Protein AF-A0A2V5PF32-F1 (afdb_monomer)

Sequence (83 aa):
MIDDGVVVYLNGVEVSRTGLPAGRVIFTTPANRTVNDAIYEGPINLSAAALVAGTNVLAAEVHQALVNGNDVVFGLALEEPCA

Mean predicted aligned error: 4.6 Å

Solvent-accessible surface area (backbone atoms only — not comparable to full-atom values): 5488 Å² total; per-residue (Å²): 53,48,32,32,12,40,39,33,23,46,72,84,40,80,76,47,75,42,40,57,66,87,76,89,82,53,98,83,50,50,17,74,39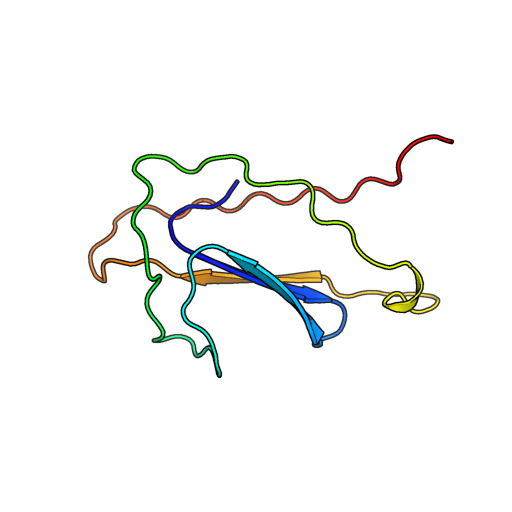,84,52,97,64,61,41,80,85,70,87,79,88,77,61,71,85,74,57,59,95,75,87,72,50,78,48,75,53,76,26,52,49,50,97,82,62,92,76,86,51,81,52,86,87,88,80,81,80,83,130

pLDDT: mean 88.4, std 7.93, range [56.31, 96.88]

Radius of gyration: 13.74 Å; Cα contacts (8 Å, |Δi|>4): 131; chains: 1; bounding box: 35×33×33 Å

Foldseek 3Di:
DAFQWKFKDKQNHTQDIDQFDDDDDDLPGAGNDGDPDDDDDDDRDDDPVSDDPDDMDMDMDGHHNDPPDPDGDDDDDDDDPDD

Structure (mmCIF, N/CA/C/O backbone):
data_AF-A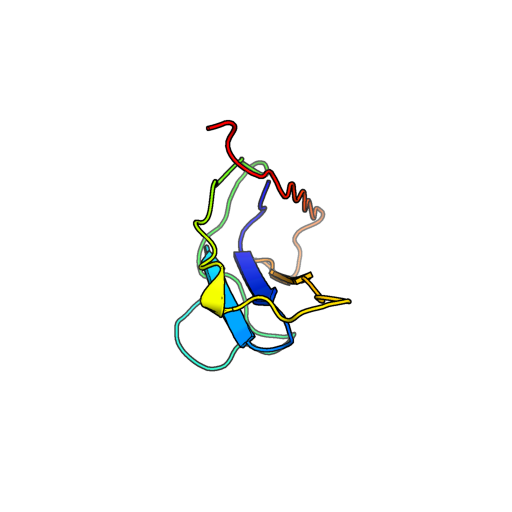0A2V5PF32-F1
#
_entry.id   AF-A0A2V5PF32-F1
#
loop_
_atom_site.group_PDB
_atom_site.id
_atom_site.type_symbol
_atom_site.label_atom_id
_atom_site.label_alt_id
_atom_site.label_comp_id
_atom_site.label_asym_id
_atom_site.label_entity_id
_atom_site.label_seq_id
_atom_site.pdbx_PDB_ins_code
_atom_site.Cartn_x
_atom_site.Cartn_y
_atom_site.Cartn_z
_atom_site.occupancy
_atom_site.B_iso_or_equiv
_atom_site.auth_seq_id
_atom_site.auth_comp_id
_atom_site.auth_asym_id
_atom_site.auth_atom_id
_atom_site.pdbx_PDB_model_num
ATOM 1 N N . MET A 1 1 ? 5.881 7.735 1.169 1.00 82.62 1 MET A N 1
ATOM 2 C CA . MET A 1 1 ? 6.813 7.681 0.023 1.00 82.62 1 MET A CA 1
ATOM 3 C C . MET A 1 1 ? 6.711 6.307 -0.595 1.00 82.62 1 MET A C 1
ATOM 5 O O . MET A 1 1 ? 6.620 5.351 0.171 1.00 82.62 1 MET A O 1
ATOM 9 N N . ILE A 1 2 ? 6.643 6.229 -1.920 1.00 86.31 2 ILE A N 1
ATOM 10 C CA . ILE A 1 2 ? 6.429 4.991 -2.672 1.00 86.31 2 ILE A CA 1
ATOM 11 C C . ILE A 1 2 ? 7.488 4.915 -3.763 1.00 86.31 2 ILE A C 1
ATOM 13 O O . ILE A 1 2 ? 7.698 5.890 -4.486 1.00 86.31 2 ILE A O 1
ATOM 17 N N . ASP A 1 3 ? 8.119 3.753 -3.852 1.00 87.06 3 ASP A N 1
ATOM 18 C CA . ASP A 1 3 ? 8.955 3.350 -4.968 1.00 87.06 3 ASP A CA 1
ATOM 19 C C . ASP A 1 3 ? 8.179 2.330 -5.808 1.00 87.06 3 ASP A C 1
ATOM 21 O O . ASP A 1 3 ? 7.601 1.395 -5.251 1.00 87.06 3 ASP A O 1
ATOM 25 N N . ASP A 1 4 ? 8.081 2.573 -7.112 1.00 93.25 4 ASP A N 1
ATOM 26 C CA . ASP A 1 4 ? 7.294 1.811 -8.089 1.00 93.25 4 ASP A CA 1
ATOM 27 C C . ASP A 1 4 ? 5.798 1.611 -7.775 1.00 93.25 4 ASP A C 1
ATOM 29 O O . ASP A 1 4 ? 4.939 2.288 -8.358 1.00 93.25 4 ASP A O 1
ATOM 33 N N . GLY A 1 5 ? 5.445 0.690 -6.879 1.00 94.00 5 GLY A N 1
ATOM 34 C CA . GLY A 1 5 ? 4.070 0.265 -6.636 1.00 94.00 5 GLY A CA 1
ATOM 35 C C . GLY A 1 5 ? 3.754 -0.040 -5.175 1.00 94.00 5 GLY A C 1
ATOM 36 O O . GLY A 1 5 ? 4.567 -0.591 -4.437 1.00 94.00 5 GLY A O 1
ATOM 37 N N . VAL A 1 6 ? 2.524 0.272 -4.765 1.00 94.81 6 VAL A N 1
ATOM 38 C CA . VAL A 1 6 ? 1.974 -0.117 -3.462 1.00 94.81 6 VAL A CA 1
ATOM 39 C C . VAL A 1 6 ? 0.480 -0.401 -3.561 1.00 94.81 6 VAL A C 1
ATOM 41 O O . VAL A 1 6 ? -0.259 0.288 -4.270 1.00 94.81 6 VAL A O 1
ATOM 44 N N . VAL A 1 7 ? 0.018 -1.385 -2.800 1.00 95.62 7 VAL A N 1
ATOM 45 C CA . VAL A 1 7 ? -1.392 -1.555 -2.446 1.00 95.62 7 VAL A CA 1
ATOM 46 C C . VAL A 1 7 ? -1.531 -1.469 -0.928 1.00 95.62 7 VAL A C 1
ATOM 48 O O . VAL A 1 7 ? -0.742 -2.047 -0.180 1.00 95.62 7 VAL A O 1
ATOM 51 N N . VAL A 1 8 ? -2.504 -0.685 -0.467 1.00 93.50 8 VAL A N 1
ATOM 52 C CA . VAL A 1 8 ? -2.747 -0.403 0.951 1.00 93.50 8 VAL A CA 1
ATOM 53 C C . VAL A 1 8 ? -4.076 -1.018 1.358 1.00 93.50 8 VAL A C 1
ATOM 55 O O . VAL A 1 8 ? -5.090 -0.832 0.682 1.00 93.50 8 VAL A O 1
ATOM 58 N N . TYR A 1 9 ? -4.073 -1.704 2.497 1.00 93.81 9 TYR A N 1
ATOM 59 C CA . TYR A 1 9 ? -5.229 -2.376 3.066 1.00 93.81 9 TYR A CA 1
ATOM 60 C C . TYR A 1 9 ? -5.546 -1.833 4.454 1.00 93.81 9 TYR A C 1
ATOM 62 O O . TYR A 1 9 ? -4.664 -1.750 5.306 1.00 93.81 9 TYR A O 1
ATOM 70 N N . LEU A 1 10 ? -6.818 -1.548 4.709 1.00 94.56 10 LEU A N 1
ATOM 71 C CA . LEU A 1 10 ? -7.346 -1.269 6.038 1.00 94.56 10 LEU A CA 1
ATOM 72 C C . LEU A 1 10 ? -8.251 -2.426 6.450 1.00 94.56 10 LEU A C 1
ATOM 74 O O . LEU A 1 10 ? -9.211 -2.749 5.755 1.00 94.56 10 LEU A O 1
ATOM 78 N N . ASN A 1 11 ? -7.935 -3.071 7.571 1.00 94.50 11 ASN A N 1
ATOM 79 C CA . ASN A 1 11 ? -8.682 -4.216 8.096 1.00 94.50 11 ASN A CA 1
ATOM 80 C C . ASN A 1 11 ? -8.862 -5.344 7.056 1.00 94.50 11 ASN A C 1
ATOM 82 O O . ASN A 1 11 ? -9.890 -6.015 7.016 1.00 94.50 11 ASN A O 1
ATOM 86 N N . GLY A 1 12 ? -7.856 -5.536 6.194 1.00 93.88 12 GLY A N 1
ATOM 87 C CA . GLY A 1 12 ? -7.862 -6.533 5.117 1.00 93.88 12 GLY A CA 1
ATOM 88 C C . GLY A 1 12 ? -8.597 -6.112 3.838 1.00 93.88 12 GLY A C 1
ATOM 89 O O . GLY A 1 12 ? -8.607 -6.878 2.879 1.00 93.88 12 GLY A O 1
ATOM 90 N N . VAL A 1 13 ? -9.184 -4.913 3.793 1.00 93.19 13 VAL A N 1
ATOM 91 C CA . VAL A 1 13 ? -9.851 -4.359 2.605 1.00 93.19 13 VAL A CA 1
ATOM 92 C C . VAL A 1 13 ? -8.921 -3.381 1.902 1.00 93.19 13 VAL A C 1
ATOM 94 O O . VAL A 1 13 ? -8.362 -2.495 2.540 1.00 93.19 13 VAL A O 1
ATOM 97 N N . GLU A 1 14 ? -8.763 -3.522 0.589 1.00 93.88 14 GLU A N 1
ATOM 98 C CA . GLU A 1 14 ? -7.978 -2.589 -0.220 1.00 93.88 14 GLU A CA 1
ATOM 99 C C . GLU A 1 14 ? -8.614 -1.192 -0.205 1.00 93.88 14 GLU A C 1
ATOM 101 O O . GLU A 1 14 ? -9.782 -1.027 -0.558 1.00 93.88 14 GLU A O 1
ATOM 106 N N . VAL A 1 15 ? -7.837 -0.189 0.202 1.00 93.06 15 VAL A N 1
ATOM 107 C CA . VAL A 1 15 ? -8.268 1.217 0.296 1.00 93.06 15 VAL A CA 1
ATOM 108 C C . VAL A 1 15 ? -7.516 2.133 -0.660 1.00 93.06 15 VAL A C 1
ATOM 110 O O . VAL A 1 15 ? -7.987 3.229 -0.954 1.00 93.06 15 VAL A O 1
ATOM 113 N N . SER A 1 16 ? -6.354 1.704 -1.152 1.00 93.06 16 SER A N 1
ATOM 114 C CA . SER A 1 16 ? -5.599 2.443 -2.157 1.00 93.06 16 SER A CA 1
ATOM 115 C C . SER A 1 16 ? -4.667 1.541 -2.943 1.00 93.06 16 SER A C 1
ATOM 117 O O . SER A 1 16 ? -4.176 0.535 -2.432 1.00 93.06 16 SER A O 1
ATOM 119 N N . ARG A 1 17 ? -4.394 1.954 -4.178 1.00 94.75 17 ARG A N 1
ATOM 120 C CA . ARG A 1 17 ? -3.489 1.293 -5.107 1.00 94.75 17 ARG A CA 1
ATOM 121 C C . ARG A 1 17 ? -2.788 2.345 -5.954 1.00 94.75 17 ARG A C 1
ATOM 123 O O . ARG A 1 17 ? -3.449 3.120 -6.642 1.00 94.75 17 ARG A O 1
ATOM 130 N N . THR A 1 18 ? -1.463 2.305 -5.967 1.00 94.56 18 THR A N 1
ATOM 131 C CA . THR A 1 18 ? -0.622 3.193 -6.775 1.00 94.56 18 THR A CA 1
ATOM 132 C C . THR A 1 18 ? 0.404 2.352 -7.520 1.00 94.56 18 THR A C 1
ATOM 134 O O . THR A 1 18 ? 1.032 1.481 -6.929 1.00 94.56 18 THR A O 1
ATOM 137 N N . GLY A 1 19 ? 0.573 2.586 -8.824 1.00 94.69 19 GLY A N 1
ATOM 138 C CA . GLY A 1 19 ? 1.613 1.918 -9.616 1.00 94.69 19 GLY A CA 1
ATOM 139 C C . GLY A 1 19 ? 1.439 0.406 -9.816 1.00 94.69 19 GLY A C 1
ATOM 140 O O . GLY A 1 19 ? 2.404 -0.279 -10.134 1.00 94.69 19 GLY A O 1
ATOM 141 N N . LEU A 1 20 ? 0.228 -0.133 -9.643 1.00 96.88 20 LEU A N 1
ATOM 142 C CA . LEU A 1 20 ? -0.073 -1.561 -9.806 1.00 96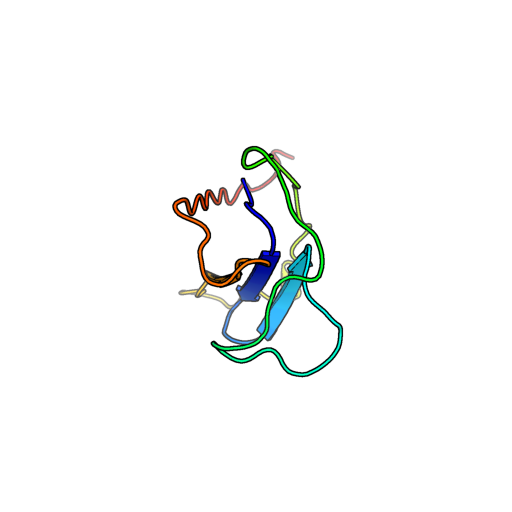.88 20 LEU A CA 1
ATOM 143 C C . LEU A 1 20 ? -1.162 -1.794 -10.866 1.00 96.88 20 LEU A C 1
ATOM 145 O O . LEU A 1 20 ? -2.062 -0.959 -11.013 1.00 96.88 20 LEU A O 1
ATOM 149 N N . PRO A 1 21 ? -1.128 -2.925 -11.601 1.00 96.12 21 PRO A N 1
ATOM 150 C CA . PRO A 1 21 ? -2.178 -3.278 -12.555 1.00 96.12 21 PRO A CA 1
ATOM 151 C C . PRO A 1 21 ? -3.513 -3.514 -11.843 1.00 96.12 21 PRO A C 1
ATOM 153 O O . PRO A 1 21 ? -3.530 -3.849 -10.663 1.00 96.12 21 PRO A O 1
ATOM 156 N N . ALA A 1 22 ? -4.634 -3.376 -12.556 1.00 94.56 22 ALA A N 1
ATOM 157 C CA . ALA A 1 22 ? -5.956 -3.734 -12.039 1.00 94.56 22 ALA A CA 1
ATOM 158 C C . ALA A 1 22 ? -6.084 -5.251 -11.786 1.00 94.56 22 ALA A C 1
ATOM 160 O O . ALA A 1 22 ? -5.377 -6.062 -12.383 1.00 94.56 22 ALA A O 1
ATOM 161 N N . GLY A 1 23 ? -7.034 -5.640 -10.932 1.00 94.56 23 GLY A N 1
ATOM 162 C CA . GLY A 1 23 ? -7.306 -7.043 -10.606 1.00 94.56 23 GLY A CA 1
ATOM 163 C C . GLY A 1 23 ? -6.554 -7.542 -9.371 1.00 94.56 23 GLY A C 1
ATOM 164 O O . GLY A 1 23 ? -6.120 -6.747 -8.534 1.00 94.56 23 GLY A O 1
ATOM 165 N N . ARG A 1 24 ? -6.457 -8.872 -9.234 1.00 94.12 24 ARG A N 1
ATOM 166 C CA . ARG A 1 24 ? -5.845 -9.525 -8.069 1.00 94.12 24 ARG A CA 1
ATOM 167 C C . ARG A 1 24 ? -4.337 -9.282 -8.046 1.00 94.12 24 ARG A C 1
ATOM 169 O O . ARG A 1 24 ? -3.634 -9.714 -8.957 1.00 94.12 24 ARG A O 1
ATOM 176 N N . VAL A 1 25 ? -3.865 -8.660 -6.973 1.00 95.38 25 VAL A N 1
ATOM 177 C CA . VAL A 1 25 ? -2.442 -8.520 -6.657 1.00 95.38 25 VAL A CA 1
ATOM 178 C C . VAL A 1 25 ? -1.989 -9.761 -5.885 1.00 95.38 25 VAL A C 1
ATOM 180 O O . VAL A 1 25 ? -2.721 -10.280 -5.042 1.00 95.38 25 VAL A O 1
ATOM 183 N N . ILE A 1 26 ? -0.827 -10.293 -6.247 1.00 94.25 26 ILE A N 1
ATOM 184 C CA . ILE A 1 26 ? -0.123 -11.359 -5.531 1.00 94.25 26 ILE A CA 1
ATOM 185 C C . ILE A 1 26 ? 1.343 -10.953 -5.399 1.00 94.25 26 ILE A C 1
ATOM 187 O O . ILE A 1 26 ? 1.806 -10.096 -6.146 1.00 94.25 26 ILE A O 1
ATOM 191 N N . PHE A 1 27 ? 2.102 -11.642 -4.549 1.00 90.62 27 PHE A N 1
ATOM 192 C CA . PHE A 1 27 ? 3.505 -11.304 -4.282 1.00 90.62 27 PHE A CA 1
ATOM 193 C C . PHE A 1 27 ? 4.424 -11.276 -5.526 1.00 90.62 27 PHE A C 1
ATOM 195 O O . PHE A 1 27 ? 5.505 -10.701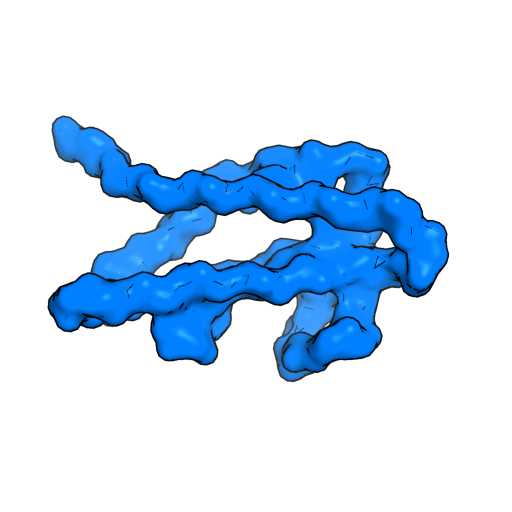 -5.469 1.00 90.62 27 PHE A O 1
ATOM 202 N N . THR A 1 28 ? 4.029 -11.898 -6.647 1.00 93.06 28 THR A N 1
ATOM 203 C CA . THR A 1 28 ? 4.762 -11.848 -7.928 1.00 93.06 28 THR A CA 1
ATOM 204 C C . THR A 1 28 ? 4.206 -10.846 -8.941 1.00 93.06 28 THR A C 1
ATOM 206 O O . THR A 1 28 ? 4.729 -10.759 -10.051 1.00 93.06 28 THR A O 1
ATOM 209 N N . THR A 1 29 ? 3.148 -10.104 -8.610 1.00 95.38 29 THR A N 1
ATOM 210 C CA . THR A 1 29 ? 2.622 -9.034 -9.464 1.00 95.38 29 THR A CA 1
ATOM 211 C C . THR A 1 29 ? 3.663 -7.913 -9.547 1.00 95.38 29 THR A C 1
ATOM 213 O O . THR A 1 29 ? 4.025 -7.373 -8.505 1.00 95.38 29 THR A O 1
ATOM 216 N N . PRO A 1 30 ? 4.154 -7.536 -10.740 1.00 94.31 30 PRO A N 1
ATOM 217 C CA . PRO A 1 30 ? 5.067 -6.407 -10.872 1.00 94.31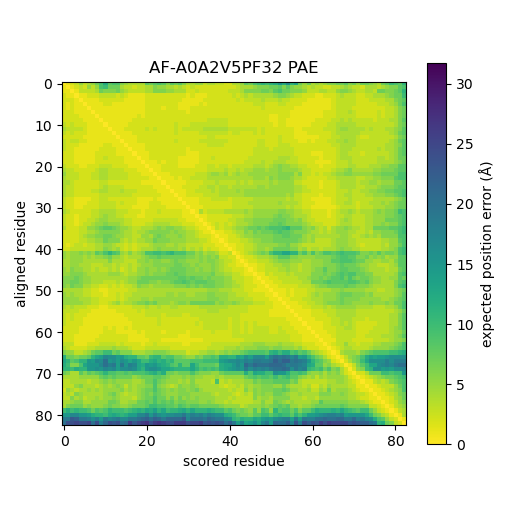 30 PRO A CA 1
ATOM 218 C C . PRO A 1 30 ? 4.306 -5.077 -10.821 1.00 94.31 30 PRO A C 1
ATOM 220 O O . PRO A 1 30 ? 3.129 -5.001 -11.201 1.00 94.31 30 PRO A O 1
ATOM 223 N N . ALA A 1 31 ? 4.997 -4.011 -10.416 1.00 95.19 31 ALA A N 1
ATOM 224 C CA . ALA A 1 31 ? 4.510 -2.657 -10.654 1.00 95.19 31 ALA A CA 1
ATOM 225 C C . ALA A 1 31 ? 4.430 -2.350 -12.159 1.00 95.19 31 ALA A C 1
ATOM 227 O O . ALA A 1 31 ? 5.150 -2.923 -12.976 1.00 95.19 31 ALA A O 1
ATOM 228 N N . ASN A 1 32 ? 3.516 -1.456 -12.541 1.00 94.94 32 ASN A N 1
ATOM 229 C CA . ASN A 1 32 ? 3.268 -1.088 -13.942 1.00 94.94 32 ASN A CA 1
ATOM 230 C C . ASN A 1 32 ? 4.006 0.185 -14.388 1.00 94.94 32 ASN A C 1
ATOM 232 O O . ASN A 1 32 ? 3.819 0.640 -15.518 1.00 94.94 32 ASN A O 1
ATOM 236 N N . ARG A 1 33 ? 4.821 0.758 -13.502 1.00 92.81 33 ARG A N 1
ATOM 237 C CA . ARG A 1 33 ? 5.639 1.952 -13.720 1.00 92.81 33 ARG A CA 1
ATOM 238 C C . ARG A 1 33 ? 6.935 1.825 -12.926 1.00 92.81 33 ARG A C 1
ATOM 240 O O . ARG A 1 33 ? 6.938 1.157 -11.898 1.00 92.81 33 ARG A O 1
ATOM 247 N N . THR A 1 34 ? 7.967 2.527 -13.375 1.00 91.31 34 THR A N 1
ATOM 248 C CA . THR A 1 34 ? 9.209 2.725 -12.623 1.00 91.31 34 THR A CA 1
ATOM 249 C C . THR A 1 34 ? 9.259 4.135 -12.039 1.00 91.31 34 THR A C 1
ATOM 251 O O . THR A 1 34 ? 8.887 5.094 -12.726 1.00 91.31 34 THR A O 1
ATOM 254 N N . VAL A 1 35 ? 9.760 4.280 -10.821 1.00 90.25 35 VAL A N 1
ATOM 255 C CA . VAL A 1 35 ? 10.096 5.554 -10.181 1.00 90.25 35 VAL A CA 1
ATOM 256 C C . VAL A 1 35 ? 11.609 5.566 -9.933 1.00 90.25 35 VAL A C 1
ATOM 258 O O . VAL A 1 35 ? 12.175 4.556 -9.555 1.00 90.25 35 VAL A O 1
ATOM 261 N N . ASN A 1 36 ? 12.293 6.682 -10.216 1.00 86.94 36 ASN A N 1
ATOM 262 C CA . ASN A 1 36 ? 13.757 6.734 -10.053 1.00 86.94 36 ASN A CA 1
ATOM 263 C C . ASN A 1 36 ? 14.188 6.822 -8.585 1.00 86.94 36 ASN A C 1
ATOM 265 O O . ASN A 1 36 ? 15.166 6.202 -8.201 1.00 86.94 36 ASN A O 1
ATOM 269 N N . ASP A 1 37 ? 13.487 7.644 -7.806 1.00 86.25 37 ASP A N 1
ATOM 270 C CA . ASP A 1 37 ? 13.668 7.798 -6.367 1.00 86.25 37 ASP A CA 1
ATOM 271 C C . ASP A 1 37 ? 12.277 7.864 -5.752 1.00 86.25 37 ASP A C 1
ATOM 273 O O . ASP A 1 37 ? 11.410 8.577 -6.270 1.00 86.25 37 ASP A O 1
ATOM 277 N N . ALA A 1 38 ? 12.060 7.171 -4.637 1.00 86.88 38 AL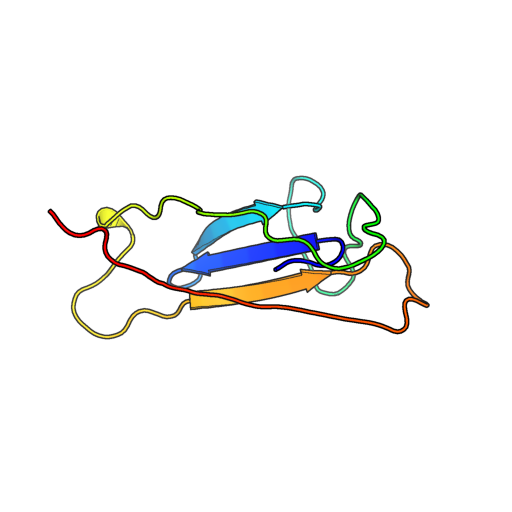A A N 1
ATOM 278 C CA . ALA A 1 38 ? 10.755 7.135 -3.995 1.00 86.88 38 ALA A CA 1
ATOM 279 C C . ALA A 1 38 ? 10.196 8.546 -3.752 1.00 86.88 38 ALA A C 1
ATOM 281 O O . ALA A 1 38 ? 10.843 9.399 -3.142 1.00 86.88 38 ALA A O 1
ATOM 282 N N . ILE A 1 39 ? 8.955 8.781 -4.174 1.00 87.88 39 ILE A N 1
ATOM 283 C CA . ILE A 1 39 ? 8.288 10.081 -4.040 1.00 87.88 39 ILE A CA 1
ATOM 284 C C . ILE A 1 39 ? 7.121 10.012 -3.059 1.00 87.88 39 ILE A C 1
ATOM 286 O O . ILE A 1 39 ? 6.564 8.951 -2.769 1.00 87.88 39 ILE A O 1
ATOM 290 N N . TYR A 1 40 ? 6.745 11.157 -2.493 1.00 89.69 40 TYR A N 1
ATOM 291 C CA . TYR A 1 40 ? 5.519 11.267 -1.709 1.00 89.69 40 TYR A CA 1
ATOM 292 C C . TYR A 1 40 ? 4.303 11.346 -2.646 1.00 89.69 40 TYR A C 1
ATOM 294 O O . TYR A 1 40 ? 4.141 12.328 -3.362 1.00 89.69 40 TYR A O 1
ATOM 302 N N . GLU A 1 41 ? 3.443 10.323 -2.616 1.00 87.81 41 GLU A N 1
ATOM 303 C CA . GLU A 1 41 ? 2.197 10.260 -3.400 1.00 87.81 41 GLU A CA 1
ATOM 304 C C . GLU A 1 41 ? 0.986 10.131 -2.471 1.00 87.81 41 GLU A C 1
ATOM 306 O O . GLU A 1 41 ? 0.279 9.124 -2.452 1.00 87.81 41 GLU A O 1
ATOM 311 N N . GLY A 1 42 ? 0.793 11.150 -1.638 1.00 82.19 42 GLY A N 1
ATOM 312 C CA . GLY A 1 42 ? -0.340 11.259 -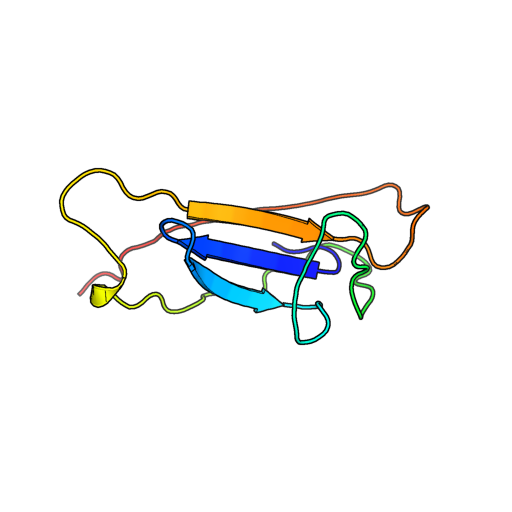0.727 1.00 82.19 42 GLY A CA 1
ATOM 313 C C . GLY A 1 42 ? -0.924 12.677 -0.685 1.00 82.19 42 GLY A C 1
ATOM 314 O O . GLY A 1 42 ? -0.473 13.548 -1.433 1.00 82.19 42 GLY A O 1
ATOM 315 N N . PRO A 1 43 ? -1.899 12.921 0.207 1.00 86.81 43 PRO A N 1
ATOM 316 C CA . PRO A 1 43 ? -2.540 11.937 1.082 1.00 86.81 43 PRO A CA 1
ATOM 317 C C . PRO A 1 43 ? -3.609 11.104 0.354 1.00 86.81 43 PRO A C 1
ATOM 319 O O . PRO A 1 43 ? -4.168 11.515 -0.660 1.00 86.81 43 PRO A O 1
ATOM 322 N N . ILE A 1 44 ? -3.917 9.930 0.907 1.00 84.69 44 ILE A N 1
ATOM 323 C CA . ILE A 1 44 ? -5.099 9.144 0.535 1.00 84.69 44 ILE A CA 1
ATOM 324 C C . ILE A 1 44 ? -6.173 9.425 1.580 1.00 84.69 44 ILE A C 1
ATOM 326 O O . ILE A 1 44 ? -5.928 9.268 2.775 1.00 84.69 44 ILE A O 1
ATOM 330 N N . ASN A 1 45 ? -7.370 9.795 1.133 1.00 86.69 45 ASN A N 1
ATOM 331 C CA . ASN A 1 45 ? -8.499 9.979 2.036 1.00 86.69 45 ASN A CA 1
ATOM 332 C C . ASN A 1 45 ? -9.079 8.618 2.427 1.00 86.69 45 ASN A C 1
ATOM 334 O O . ASN A 1 45 ? -9.604 7.894 1.581 1.00 86.69 45 ASN A O 1
ATOM 338 N N . LEU A 1 46 ? -9.012 8.291 3.715 1.00 86.06 46 LEU A N 1
ATOM 339 C CA . LEU A 1 46 ? -9.671 7.120 4.280 1.00 86.06 46 LEU A CA 1
ATOM 340 C C . LEU A 1 46 ? -11.036 7.526 4.830 1.00 86.06 46 LEU A C 1
ATOM 342 O O . LEU A 1 46 ? -11.161 8.486 5.587 1.00 86.06 46 LEU A O 1
ATOM 346 N N . SER A 1 47 ? -12.076 6.786 4.455 1.00 86.12 47 SER A N 1
ATOM 347 C CA . SER A 1 47 ? -13.392 6.969 5.059 1.00 86.12 47 SER A CA 1
ATOM 348 C C . SER A 1 47 ? -13.362 6.488 6.505 1.00 86.12 47 SER A C 1
ATOM 350 O O . SER A 1 47 ? -12.998 5.340 6.763 1.00 86.12 47 SER A O 1
ATOM 352 N N . ALA A 1 48 ? -13.840 7.313 7.438 1.00 86.06 48 ALA A N 1
ATOM 353 C CA . ALA A 1 48 ? -14.024 6.900 8.829 1.00 86.06 48 ALA A CA 1
ATOM 354 C C . ALA A 1 48 ? -14.960 5.682 8.960 1.00 86.06 48 ALA A C 1
ATOM 356 O O . ALA A 1 48 ? -14.848 4.921 9.914 1.00 86.06 48 ALA A O 1
ATOM 357 N N . ALA A 1 49 ? -15.840 5.441 7.979 1.00 88.44 49 ALA A N 1
ATOM 358 C CA . ALA A 1 49 ? -16.700 4.257 7.950 1.00 88.44 49 ALA A CA 1
ATOM 359 C C . ALA A 1 49 ? -15.931 2.938 7.735 1.00 88.44 49 ALA A C 1
ATOM 361 O O . ALA A 1 49 ? -16.485 1.869 7.975 1.00 88.44 49 ALA A O 1
ATOM 362 N N . ALA A 1 50 ? -14.680 2.996 7.268 1.00 87.62 50 ALA A N 1
ATOM 363 C CA . ALA A 1 50 ? -13.812 1.826 7.143 1.00 87.62 50 ALA A CA 1
ATOM 364 C C . ALA A 1 50 ? -13.086 1.481 8.459 1.00 87.62 50 ALA A C 1
ATOM 366 O O . ALA A 1 50 ? -12.461 0.420 8.559 1.00 87.62 50 ALA A O 1
ATOM 367 N N . LEU A 1 51 ? -13.170 2.363 9.462 1.00 91.12 51 LEU A N 1
ATOM 368 C CA . LEU A 1 51 ? -12.618 2.141 10.791 1.00 91.12 51 LEU A CA 1
ATOM 369 C C . LEU A 1 51 ? -13.622 1.406 11.679 1.00 91.12 51 LEU A C 1
ATOM 371 O O . LEU A 1 51 ? -14.831 1.633 11.624 1.00 91.12 51 LEU A O 1
ATOM 375 N N . VAL A 1 52 ? -13.097 0.553 12.552 1.00 93.75 52 VAL A N 1
ATOM 376 C CA . VAL A 1 52 ? -13.861 -0.097 13.619 1.00 93.75 52 VAL A CA 1
ATOM 377 C C . VAL A 1 52 ? -13.489 0.488 14.975 1.00 93.75 52 VAL A C 1
ATOM 379 O O . VAL A 1 52 ? -12.380 0.992 15.169 1.00 93.75 52 VAL A O 1
ATOM 382 N N . ALA A 1 53 ? -14.411 0.402 15.935 1.00 93.38 53 ALA A N 1
ATOM 383 C CA . ALA A 1 53 ? -14.104 0.732 17.320 1.00 93.38 53 ALA A CA 1
ATOM 384 C C . ALA A 1 53 ? -13.030 -0.232 17.857 1.00 93.38 53 ALA A C 1
ATOM 386 O O . ALA A 1 53 ? -13.205 -1.450 17.814 1.00 93.38 53 ALA A O 1
ATOM 387 N N . GLY A 1 54 ? -11.931 0.321 18.375 1.00 92.88 54 GLY A N 1
ATOM 388 C CA . GLY A 1 54 ? -10.786 -0.449 18.859 1.00 92.88 54 GLY A CA 1
ATOM 389 C C . GLY A 1 54 ? -9.642 -0.509 17.846 1.00 92.88 54 GLY A C 1
ATOM 390 O O . GLY A 1 54 ? -9.270 0.502 17.251 1.00 92.88 54 GLY A O 1
ATOM 391 N N . THR A 1 55 ? -9.027 -1.683 17.702 1.00 93.69 55 THR A N 1
ATOM 392 C CA . THR A 1 55 ? -7.827 -1.862 16.875 1.00 93.69 55 THR A CA 1
ATOM 393 C C . THR A 1 55 ? -8.174 -1.910 15.392 1.00 93.69 55 THR A C 1
ATOM 395 O O . THR A 1 55 ? -8.987 -2.726 14.966 1.00 93.69 55 THR A O 1
ATOM 398 N N . ASN A 1 56 ? -7.486 -1.085 14.606 1.00 93.19 56 ASN A N 1
ATOM 399 C CA . ASN A 1 56 ? -7.501 -1.130 13.149 1.00 93.19 56 ASN A CA 1
ATOM 400 C C . ASN A 1 56 ? -6.122 -1.567 12.645 1.00 93.19 56 ASN A C 1
ATOM 402 O O . ASN A 1 56 ? -5.103 -1.194 13.229 1.00 93.19 56 ASN A O 1
ATOM 406 N N . VAL A 1 57 ? -6.086 -2.351 11.570 1.00 93.69 57 VAL A N 1
ATOM 407 C CA . VAL A 1 57 ? -4.8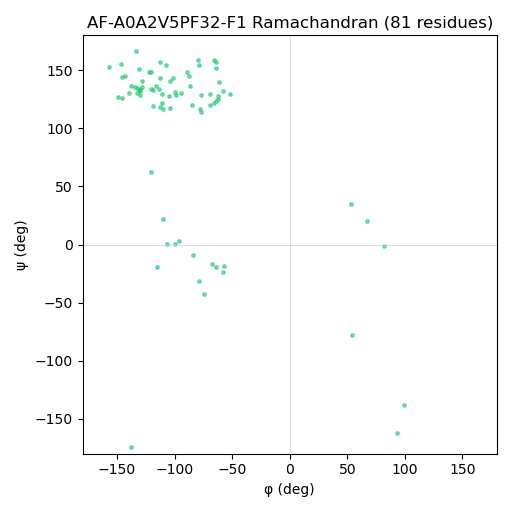39 -2.814 10.945 1.00 93.69 57 VAL A CA 1
ATOM 408 C C . VAL A 1 57 ? -4.676 -2.127 9.602 1.00 93.69 57 VAL A C 1
ATOM 410 O O . VAL A 1 57 ? -5.472 -2.352 8.695 1.00 93.69 57 VAL A O 1
ATOM 413 N N . LEU A 1 58 ? -3.627 -1.320 9.475 1.00 92.62 58 LEU A N 1
ATOM 414 C CA . LEU A 1 58 ? -3.215 -0.714 8.215 1.00 92.62 58 LEU A CA 1
ATOM 415 C C . LEU A 1 58 ? -1.990 -1.470 7.696 1.00 92.62 58 LEU A C 1
ATOM 417 O O . LEU A 1 58 ? -0.955 -1.509 8.360 1.00 92.62 58 LEU A O 1
ATOM 421 N N . ALA A 1 59 ? -2.126 -2.104 6.537 1.00 93.06 59 ALA A N 1
ATOM 422 C CA . ALA A 1 59 ? -1.083 -2.893 5.896 1.00 93.06 59 ALA A CA 1
ATOM 423 C C . ALA A 1 59 ? -0.753 -2.319 4.517 1.00 93.06 59 ALA A C 1
ATOM 425 O O . ALA A 1 59 ? -1.625 -1.778 3.840 1.00 93.06 59 ALA A O 1
ATOM 426 N N . ALA A 1 60 ? 0.497 -2.459 4.091 1.00 92.62 60 ALA A N 1
ATOM 427 C CA . ALA A 1 60 ? 0.943 -2.085 2.758 1.00 92.62 60 ALA A CA 1
ATOM 428 C C . ALA A 1 60 ? 1.773 -3.220 2.154 1.00 92.62 60 ALA A C 1
ATOM 430 O O . ALA A 1 60 ? 2.639 -3.780 2.826 1.00 92.62 60 ALA A O 1
ATOM 431 N N . GLU A 1 61 ? 1.503 -3.541 0.893 1.00 94.19 61 GLU A N 1
ATOM 432 C CA . GLU A 1 61 ? 2.284 -4.466 0.072 1.00 94.19 61 GLU A CA 1
ATOM 433 C C . GLU A 1 61 ? 2.939 -3.642 -1.040 1.00 94.19 61 GLU A C 1
ATOM 435 O O . GLU A 1 61 ? 2.248 -2.968 -1.807 1.00 94.19 61 GLU A O 1
ATOM 440 N N . VAL A 1 62 ? 4.271 -3.630 -1.075 1.00 93.44 62 VAL A N 1
ATOM 441 C CA . VAL A 1 62 ? 5.056 -2.875 -2.061 1.00 93.44 62 VAL A CA 1
ATOM 442 C C . VAL A 1 62 ? 5.569 -3.800 -3.152 1.00 93.44 62 VAL A C 1
ATOM 444 O O . VAL A 1 62 ? 5.933 -4.944 -2.884 1.00 93.44 62 VAL A O 1
ATOM 447 N N . HIS A 1 63 ? 5.604 -3.294 -4.379 1.00 93.75 63 HIS A N 1
ATOM 448 C CA . HIS A 1 63 ? 6.010 -4.050 -5.555 1.00 93.75 63 HIS A CA 1
ATOM 449 C C . HIS A 1 63 ? 6.961 -3.222 -6.400 1.00 93.75 63 HIS A C 1
ATOM 451 O O . HIS A 1 63 ? 6.697 -2.058 -6.683 1.00 93.75 63 HIS A O 1
ATOM 457 N N . GLN A 1 64 ? 8.025 -3.871 -6.847 1.00 92.25 64 GLN A N 1
ATOM 458 C CA . GLN A 1 64 ? 8.982 -3.328 -7.800 1.00 92.25 64 GLN A CA 1
ATOM 459 C C . GLN A 1 64 ? 8.528 -3.664 -9.229 1.00 92.25 64 GLN A C 1
ATOM 461 O O . GLN A 1 64 ? 7.898 -4.702 -9.472 1.00 92.25 64 GLN A O 1
ATOM 466 N N . ALA A 1 65 ? 8.826 -2.800 -10.192 1.00 92.25 65 ALA A N 1
ATOM 467 C CA . ALA A 1 65 ? 8.584 -3.052 -11.611 1.00 92.25 65 ALA A CA 1
ATOM 468 C C . ALA A 1 65 ? 9.660 -3.968 -12.204 1.00 92.25 65 ALA A C 1
ATOM 470 O O . ALA A 1 65 ? 9.381 -4.757 -13.109 1.00 92.25 65 ALA A O 1
ATOM 471 N N . LEU A 1 66 ? 10.886 -3.883 -11.679 1.00 85.88 66 LEU A N 1
ATOM 472 C CA . LEU A 1 66 ? 12.031 -4.666 -12.127 1.00 85.88 66 LEU A CA 1
ATOM 473 C C . LEU A 1 66 ? 12.450 -5.683 -11.060 1.00 85.88 66 LEU A C 1
ATOM 475 O O . LEU A 1 66 ? 12.688 -5.346 -9.906 1.00 85.88 66 LEU A O 1
ATOM 479 N N . VAL A 1 67 ? 12.600 -6.946 -11.468 1.00 72.50 67 VAL A N 1
ATOM 480 C CA . VAL A 1 67 ? 12.978 -8.069 -10.579 1.00 72.50 67 VAL A CA 1
ATOM 481 C C . VAL A 1 67 ? 14.390 -7.906 -9.990 1.00 72.50 67 VAL A C 1
ATOM 483 O O . VAL A 1 67 ? 14.721 -8.530 -8.988 1.00 72.50 67 VAL A O 1
ATOM 486 N N . ASN A 1 68 ? 15.226 -7.073 -10.609 1.00 71.50 68 ASN A N 1
ATOM 487 C CA . ASN A 1 68 ? 16.594 -6.762 -10.196 1.00 71.50 68 ASN A CA 1
ATOM 488 C C . ASN A 1 68 ? 16.758 -5.323 -9.667 1.00 71.50 68 ASN A C 1
ATOM 490 O O . ASN A 1 68 ? 17.874 -4.802 -9.702 1.00 71.50 68 ASN A O 1
ATOM 494 N N . GLY A 1 69 ? 15.670 -4.681 -9.223 1.00 68.44 69 GLY A N 1
ATOM 495 C CA . GLY A 1 69 ? 15.744 -3.443 -8.443 1.00 68.44 69 GLY A CA 1
ATOM 496 C C . GLY A 1 69 ? 16.501 -3.679 -7.133 1.00 68.44 69 GLY A C 1
ATOM 497 O O . GLY A 1 69 ? 16.375 -4.743 -6.522 1.00 68.44 69 GLY A O 1
ATOM 498 N N . ASN A 1 70 ? 17.339 -2.722 -6.736 1.00 71.94 70 ASN A N 1
ATOM 499 C CA . ASN A 1 70 ? 18.230 -2.861 -5.575 1.00 71.94 70 ASN A CA 1
ATOM 500 C C . ASN A 1 70 ? 17.762 -2.034 -4.369 1.00 71.94 70 ASN A C 1
ATOM 502 O O . ASN A 1 70 ? 18.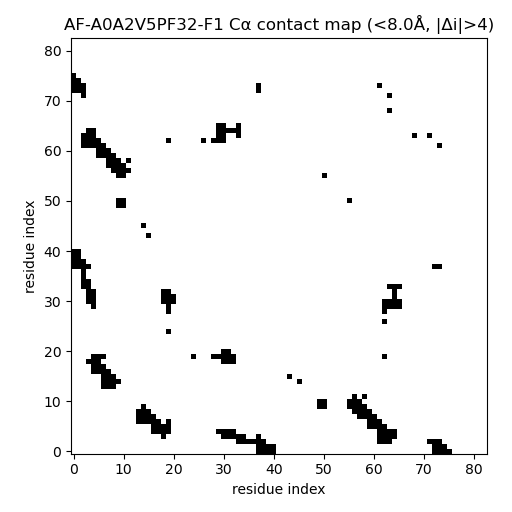424 -2.037 -3.329 1.00 71.94 70 ASN A O 1
ATOM 506 N N . ASP A 1 71 ? 16.648 -1.327 -4.504 1.00 77.31 71 ASP A N 1
ATOM 507 C CA . ASP A 1 71 ? 16.088 -0.414 -3.527 1.00 77.31 71 ASP A CA 1
ATOM 508 C C . ASP A 1 71 ? 14.601 -0.675 -3.293 1.00 77.31 71 ASP A C 1
ATOM 510 O O . ASP A 1 71 ? 13.882 -1.227 -4.117 1.00 77.31 71 ASP A O 1
ATOM 514 N N . VAL A 1 72 ? 14.175 -0.354 -2.072 1.00 81.06 72 VAL A N 1
ATOM 515 C CA . VAL A 1 72 ? 12.780 -0.350 -1.642 1.00 81.06 72 VAL A CA 1
ATOM 516 C C . VAL A 1 72 ? 12.656 0.730 -0.579 1.00 81.06 72 VAL A C 1
ATOM 518 O O . VAL A 1 72 ? 13.369 0.706 0.427 1.00 81.06 72 VAL A O 1
ATOM 521 N N . VAL A 1 73 ? 11.711 1.650 -0.760 1.00 84.06 73 VAL A N 1
ATOM 522 C CA . VAL A 1 73 ? 11.357 2.642 0.259 1.00 84.06 73 VAL A CA 1
ATOM 523 C C . VAL A 1 73 ? 9.849 2.659 0.449 1.00 84.06 73 VAL A C 1
ATOM 525 O O . VAL A 1 73 ? 9.080 2.823 -0.496 1.00 84.06 73 VAL A O 1
ATOM 528 N N . PHE A 1 74 ? 9.426 2.550 1.705 1.00 83.00 74 PHE A N 1
ATOM 529 C CA . PHE A 1 74 ? 8.042 2.749 2.103 1.00 83.00 74 PHE A CA 1
ATOM 530 C C . PHE A 1 74 ? 7.977 3.661 3.323 1.00 83.00 74 PHE A C 1
ATOM 532 O O . PHE A 1 74 ? 8.667 3.446 4.318 1.00 83.00 74 PHE A O 1
ATOM 539 N N . GLY A 1 75 ? 7.123 4.678 3.244 1.00 82.94 75 GLY A N 1
ATOM 540 C CA . GLY A 1 75 ? 6.844 5.577 4.358 1.00 82.94 75 GLY A CA 1
ATOM 541 C C . GLY A 1 75 ? 5.362 5.906 4.422 1.00 82.94 75 GLY A C 1
ATOM 542 O O . GLY A 1 75 ? 4.789 6.317 3.408 1.00 82.94 75 GLY A O 1
ATOM 543 N N . LEU A 1 76 ? 4.782 5.755 5.611 1.00 81.12 76 LEU A N 1
ATOM 544 C CA . LEU A 1 76 ? 3.364 5.935 5.899 1.00 81.12 76 LEU A CA 1
ATOM 545 C C . LEU A 1 76 ? 3.187 6.884 7.084 1.00 81.12 76 LEU A C 1
ATOM 547 O O . LEU A 1 76 ? 3.859 6.735 8.102 1.00 81.12 76 LEU A O 1
ATOM 551 N N . ALA A 1 77 ? 2.248 7.813 6.948 1.00 83.69 77 ALA A N 1
ATOM 552 C CA . ALA A 1 77 ? 1.755 8.648 8.032 1.00 83.69 77 ALA A CA 1
ATOM 553 C C . ALA A 1 77 ? 0.226 8.567 8.049 1.00 83.69 77 ALA A C 1
ATOM 555 O O . ALA A 1 77 ? -0.403 8.521 6.989 1.00 83.69 77 ALA A O 1
ATOM 556 N N . LEU A 1 78 ? -0.350 8.524 9.250 1.00 82.81 78 LEU A N 1
ATOM 557 C CA . LEU A 1 78 ? -1.785 8.633 9.478 1.00 82.81 78 LEU A CA 1
ATOM 558 C C . LEU A 1 78 ? -2.008 9.864 10.344 1.00 82.81 78 LEU A C 1
ATOM 560 O O . LEU A 1 78 ? -1.483 9.946 11.454 1.00 82.81 78 LEU A O 1
ATOM 564 N N . GLU A 1 79 ? -2.764 10.811 9.812 1.00 82.94 79 GLU A N 1
ATOM 565 C CA . GLU A 1 79 ? -3.029 12.092 10.449 1.00 82.94 79 GLU A CA 1
ATOM 566 C C . GLU A 1 79 ? -4.535 12.336 10.439 1.00 82.94 79 GLU A C 1
ATOM 568 O O . GLU A 1 79 ? -5.197 12.145 9.418 1.00 82.94 79 GLU A O 1
ATOM 573 N N . GLU A 1 80 ? -5.068 12.764 11.579 1.00 76.19 80 GLU A N 1
ATOM 574 C CA . GLU A 1 80 ? -6.404 13.348 11.650 1.00 76.19 80 GLU A CA 1
ATOM 575 C C . GLU A 1 80 ? -6.264 14.837 11.300 1.00 76.19 80 GLU A C 1
ATOM 577 O O . GLU A 1 80 ? -5.515 15.543 11.988 1.00 76.19 80 GLU A O 1
ATOM 582 N N . PRO A 1 81 ? -6.920 15.349 10.242 1.00 68.25 81 PRO A N 1
ATOM 583 C CA . PRO A 1 81 ? -6.864 16.770 9.940 1.00 68.25 81 PRO A CA 1
ATOM 584 C C . PRO A 1 81 ? -7.483 17.557 11.102 1.00 68.25 81 PRO A C 1
ATOM 586 O O . PRO A 1 81 ? -8.590 17.261 11.551 1.00 68.25 81 PRO A O 1
ATOM 589 N N . CYS A 1 82 ? -6.748 18.550 11.608 1.00 66.31 82 CYS A N 1
ATOM 590 C CA . CYS A 1 82 ? -7.254 19.451 12.641 1.00 66.31 82 CYS A CA 1
ATOM 591 C C . CYS A 1 82 ? -8.530 20.142 12.124 1.00 66.31 82 CYS A C 1
ATOM 593 O O . CYS A 1 82 ? -8.539 20.617 10.985 1.00 66.31 82 CYS A O 1
ATOM 595 N N . ALA A 1 83 ? -9.589 20.159 12.939 1.00 56.31 83 ALA A N 1
ATOM 596 C CA . ALA A 1 83 ? -10.846 20.843 12.628 1.00 56.31 83 ALA A CA 1
ATOM 597 C C . ALA A 1 83 ? -10.706 22.370 12.696 1.00 56.31 83 ALA A C 1
ATOM 599 O O . ALA A 1 83 ? -9.971 22.859 13.587 1.00 56.31 83 ALA A O 1
#

Secondary structure (DSSP, 8-state):
-BSSEEEEEETTEEEEEES--SS---TTPPPSS--SS-B---PPPPPGGG--SS---EEEEEE-SSTT-----B-----PPP-